Protein AF-A0A368UAN6-F1 (afdb_monomer_lite)

pLDDT: mean 83.15, std 18.66, range [43.62, 98.0]

Radius of gyration: 14.29 Å; chains: 1; bounding box: 34×26×38 Å

Structure (mmCIF, N/CA/C/O backbone):
data_AF-A0A368UAN6-F1
#
_entry.id   AF-A0A368UAN6-F1
#
loop_
_atom_site.group_PDB
_atom_site.id
_atom_site.type_symbol
_atom_site.label_atom_id
_atom_site.label_alt_id
_atom_site.label_comp_id
_atom_site.label_asym_id
_atom_site.label_entity_id
_atom_site.label_seq_id
_atom_site.pdbx_PDB_ins_code
_atom_site.Cartn_x
_atom_site.Cartn_y
_atom_site.Cartn_z
_atom_site.occupancy
_atom_site.B_iso_or_equiv
_atom_site.auth_seq_id
_atom_site.auth_comp_id
_atom_site.auth_asym_id
_atom_site.auth_atom_id
_atom_site.pdbx_PDB_model_num
ATOM 1 N N . MET A 1 1 ? 12.884 -21.296 -24.157 1.00 50.69 1 MET A N 1
ATOM 2 C CA . MET A 1 1 ? 13.129 -21.068 -22.724 1.00 50.69 1 MET A CA 1
ATOM 3 C C . MET A 1 1 ? 14.511 -20.481 -22.631 1.00 50.69 1 MET A C 1
ATOM 5 O O . MET A 1 1 ? 15.421 -21.175 -23.049 1.00 50.69 1 MET A O 1
ATOM 9 N N . ASP A 1 2 ? 14.600 -19.216 -22.229 1.00 43.62 2 ASP A N 1
ATOM 10 C CA . ASP A 1 2 ? 15.696 -18.663 -21.425 1.00 43.62 2 ASP A CA 1
ATOM 11 C C . ASP A 1 2 ? 15.313 -17.213 -21.085 1.00 43.62 2 ASP A C 1
ATOM 13 O O . ASP A 1 2 ? 15.583 -16.282 -21.834 1.00 43.62 2 ASP A O 1
ATOM 17 N N . TYR A 1 3 ? 14.537 -17.043 -20.013 1.00 44.03 3 TYR A N 1
ATOM 18 C CA . TYR A 1 3 ? 14.328 -15.740 -19.374 1.00 44.03 3 TYR A CA 1
ATOM 19 C C . TYR A 1 3 ? 15.265 -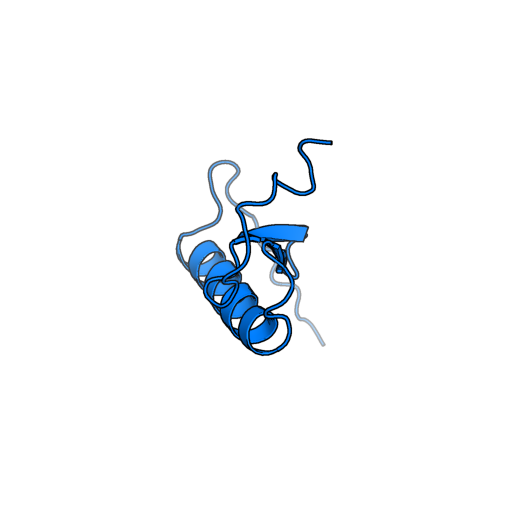15.716 -18.165 1.00 44.03 3 TYR A C 1
ATOM 21 O O . TYR A 1 3 ? 14.843 -15.891 -17.026 1.00 44.03 3 TYR A O 1
ATOM 29 N N . SER A 1 4 ? 16.565 -15.624 -18.433 1.00 56.47 4 SER A N 1
ATOM 30 C CA . SER A 1 4 ? 17.595 -15.410 -17.419 1.00 56.47 4 SER A CA 1
ATOM 31 C C . SER A 1 4 ? 18.259 -14.057 -17.660 1.00 56.47 4 SER A C 1
ATOM 33 O O . SER A 1 4 ? 19.467 -13.964 -17.864 1.00 56.47 4 SER A O 1
ATOM 35 N N . GLU A 1 5 ? 17.464 -12.989 -17.664 1.00 52.47 5 GLU A N 1
ATOM 36 C CA . GLU A 1 5 ? 18.021 -11.676 -17.352 1.00 52.47 5 GLU A CA 1
ATOM 37 C C . GLU A 1 5 ? 18.156 -11.606 -15.835 1.00 52.47 5 GLU A C 1
ATOM 39 O O . GLU A 1 5 ? 17.200 -11.400 -15.089 1.00 52.47 5 GLU A O 1
ATOM 44 N N . SER A 1 6 ? 19.374 -11.889 -15.382 1.00 46.81 6 SER A N 1
ATOM 45 C CA . SER A 1 6 ? 19.854 -11.566 -14.051 1.00 46.81 6 SER A CA 1
ATOM 46 C C . SER A 1 6 ? 19.710 -10.061 -13.845 1.00 46.81 6 SER A C 1
ATOM 48 O O . SER A 1 6 ? 20.510 -9.285 -14.371 1.00 46.81 6 SER A O 1
ATOM 50 N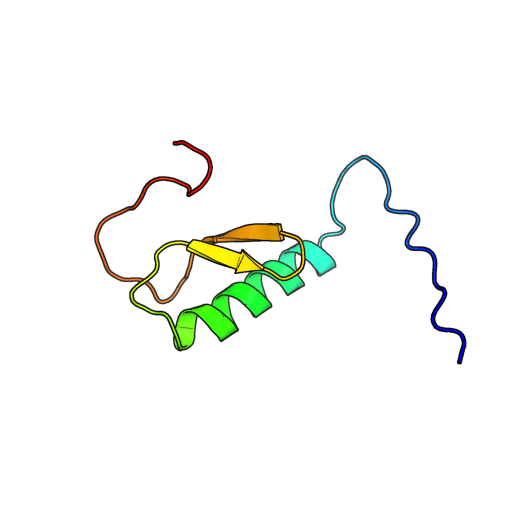 N . TYR A 1 7 ? 18.686 -9.651 -13.100 1.00 52.28 7 TYR A N 1
ATOM 51 C CA . TYR A 1 7 ? 18.602 -8.298 -12.568 1.00 52.28 7 TYR A CA 1
ATOM 52 C C . TYR A 1 7 ? 19.706 -8.144 -11.519 1.00 52.28 7 TYR A C 1
ATOM 54 O O . TYR A 1 7 ? 19.540 -8.490 -10.351 1.00 52.28 7 TYR A O 1
ATO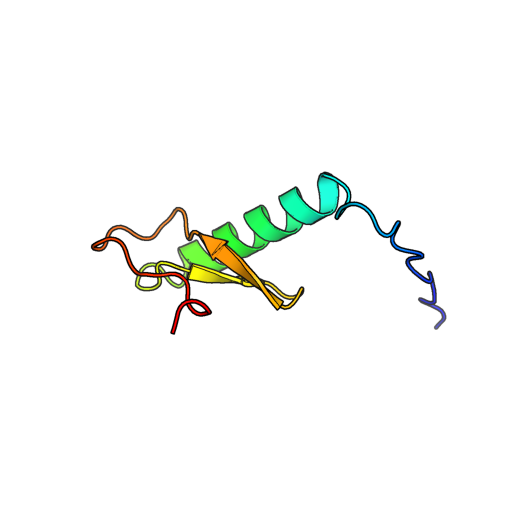M 62 N N . ASP A 1 8 ? 20.864 -7.671 -11.971 1.00 57.78 8 ASP A N 1
ATOM 63 C CA . ASP A 1 8 ? 21.901 -7.107 -11.115 1.00 57.78 8 ASP A CA 1
ATOM 64 C C . ASP A 1 8 ? 21.343 -5.778 -10.581 1.00 57.78 8 ASP A C 1
ATOM 66 O O . ASP A 1 8 ? 21.476 -4.719 -11.196 1.00 57.78 8 ASP A O 1
ATOM 70 N N . LEU A 1 9 ? 20.551 -5.872 -9.509 1.00 53.72 9 LEU A N 1
ATOM 71 C CA . LEU A 1 9 ? 19.944 -4.715 -8.865 1.00 53.72 9 LEU A CA 1
ATOM 72 C C . LEU A 1 9 ? 21.064 -3.893 -8.207 1.00 53.72 9 LEU A C 1
ATOM 74 O O . LEU A 1 9 ? 21.747 -4.415 -7.317 1.00 53.72 9 LEU A O 1
ATOM 78 N N . PRO A 1 10 ? 21.266 -2.619 -8.588 1.00 45.09 10 PRO A N 1
ATOM 79 C CA . PRO A 1 10 ? 22.175 -1.749 -7.859 1.00 45.09 10 PRO A CA 1
ATOM 80 C C . PRO A 1 10 ? 21.705 -1.630 -6.402 1.00 45.09 10 PRO A C 1
ATOM 82 O O . PRO A 1 10 ? 20.538 -1.356 -6.130 1.00 45.09 10 PRO A O 1
ATOM 85 N N . GLN A 1 11 ? 22.635 -1.835 -5.465 1.00 53.91 11 GLN A N 1
ATOM 86 C CA . GLN A 1 11 ? 22.427 -1.925 -4.008 1.00 53.91 11 GLN A CA 1
ATOM 87 C C . GLN A 1 11 ? 21.845 -0.654 -3.340 1.00 53.91 11 GLN A C 1
ATOM 89 O O . GLN A 1 11 ? 21.696 -0.639 -2.122 1.00 53.91 11 GLN A O 1
ATOM 94 N N . ASP A 1 12 ? 21.498 0.392 -4.098 1.00 54.56 12 ASP A N 1
ATOM 95 C CA . ASP A 1 12 ? 21.186 1.733 -3.574 1.00 54.56 12 ASP A CA 1
ATOM 96 C C . ASP A 1 12 ? 19.796 2.284 -3.933 1.00 54.56 12 ASP A C 1
ATOM 98 O O . ASP A 1 12 ? 19.469 3.422 -3.599 1.00 54.56 12 ASP A O 1
ATOM 102 N N . GLY A 1 13 ? 18.926 1.497 -4.556 1.00 54.28 13 GLY A N 1
ATOM 103 C CA . GLY A 1 13 ? 17.536 1.909 -4.712 1.00 54.28 13 GLY A CA 1
ATOM 104 C C . GLY A 1 13 ? 16.862 1.220 -5.872 1.00 54.28 13 GLY A C 1
ATOM 105 O O . GLY A 1 13 ? 17.409 1.138 -6.970 1.00 54.28 13 GLY A O 1
ATOM 106 N N . VAL A 1 14 ? 15.649 0.753 -5.610 1.00 57.31 14 VAL A N 1
ATOM 107 C CA . VAL A 1 14 ? 14.732 0.275 -6.633 1.00 57.31 14 VAL A CA 1
ATOM 108 C C . VAL A 1 14 ? 14.639 1.374 -7.715 1.00 57.31 14 VAL A C 1
ATOM 110 O O . VAL A 1 14 ? 14.261 2.500 -7.370 1.00 57.31 14 VAL A O 1
ATOM 113 N N . PRO A 1 15 ? 15.039 1.139 -8.985 1.00 58.16 15 PRO A N 1
ATOM 114 C CA . PRO A 1 15 ? 14.911 2.140 -10.040 1.00 58.16 15 PRO A CA 1
ATOM 115 C C . PRO A 1 15 ? 13.482 2.684 -10.057 1.00 58.16 15 PRO A C 1
ATOM 117 O O . PRO A 1 15 ? 12.523 1.947 -9.829 1.00 58.16 15 PRO A O 1
ATOM 120 N N . SER A 1 16 ? 13.329 3.984 -10.312 1.00 62.72 16 SER A N 1
ATOM 121 C CA . SER A 1 16 ? 12.048 4.702 -10.205 1.00 62.72 16 SER A CA 1
ATOM 122 C C . SER A 1 16 ? 10.877 3.990 -10.895 1.00 62.72 16 SER A C 1
ATOM 124 O O . SER A 1 16 ? 9.760 4.033 -10.392 1.00 62.72 16 SER A O 1
ATOM 126 N N . SER A 1 17 ? 11.155 3.259 -11.978 1.00 75.69 17 SER A N 1
ATOM 127 C CA . SER A 1 17 ? 10.189 2.448 -12.719 1.00 75.69 17 SER A CA 1
ATOM 128 C C . SER A 1 17 ? 9.587 1.297 -11.915 1.00 75.69 17 SER A C 1
ATOM 130 O O . SER A 1 17 ? 8.411 0.998 -12.053 1.00 75.69 17 SER A O 1
ATOM 132 N N . GLU A 1 18 ? 10.364 0.626 -11.072 1.00 80.06 18 GLU A N 1
ATOM 133 C CA . GLU A 1 18 ? 9.860 -0.478 -10.251 1.00 80.06 18 GLU A CA 1
ATOM 134 C C . GLU A 1 18 ? 9.008 0.046 -9.090 1.00 80.06 18 GLU A C 1
ATOM 136 O O . GLU A 1 18 ? 7.972 -0.536 -8.791 1.00 80.06 18 GLU A O 1
ATOM 141 N N . THR A 1 19 ? 9.365 1.197 -8.507 1.00 84.38 19 THR A N 1
ATOM 142 C CA . THR A 1 19 ? 8.499 1.870 -7.519 1.00 84.38 19 THR A CA 1
ATOM 143 C C . THR A 1 19 ? 7.162 2.283 -8.147 1.00 84.38 19 THR A C 1
ATOM 145 O O . THR A 1 19 ? 6.107 2.147 -7.531 1.00 84.38 19 THR A O 1
ATOM 148 N N . GLU A 1 20 ? 7.184 2.776 -9.387 1.00 87.19 20 GLU A N 1
ATOM 149 C CA . GLU A 1 20 ? 5.967 3.089 -10.145 1.00 87.19 20 GLU A CA 1
ATOM 150 C C . GLU A 1 20 ? 5.133 1.828 -10.413 1.00 87.19 20 GLU A C 1
ATOM 152 O O . GLU A 1 20 ? 3.930 1.833 -10.161 1.00 87.19 20 GLU A O 1
ATOM 157 N N . LEU A 1 21 ? 5.768 0.718 -10.810 1.00 90.31 21 LEU A N 1
ATOM 158 C CA . LEU A 1 21 ? 5.089 -0.568 -11.007 1.00 90.31 21 LEU A CA 1
ATOM 159 C C . LEU A 1 21 ? 4.457 -1.108 -9.716 1.00 90.31 21 LEU A C 1
ATOM 161 O O . LEU A 1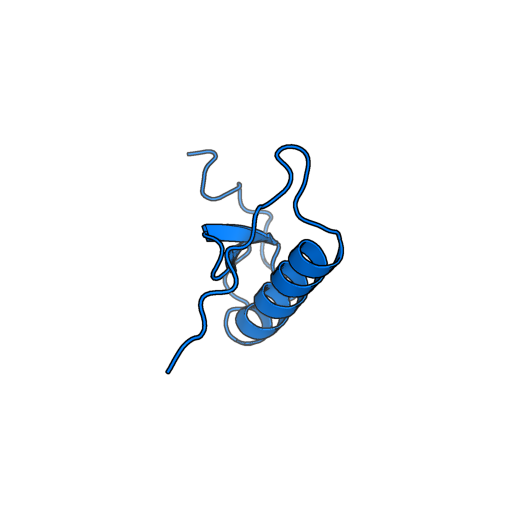 21 ? 3.343 -1.631 -9.756 1.00 90.31 21 LEU A O 1
ATOM 165 N N . MET A 1 22 ? 5.134 -0.969 -8.574 1.00 93.12 22 MET A N 1
ATOM 166 C CA . MET A 1 22 ? 4.602 -1.355 -7.262 1.00 93.12 22 MET A CA 1
ATOM 167 C C . MET A 1 22 ? 3.355 -0.539 -6.909 1.00 93.12 22 MET A C 1
ATOM 169 O O . MET A 1 22 ? 2.342 -1.113 -6.506 1.00 93.12 22 MET A O 1
ATOM 173 N N . ARG A 1 23 ? 3.388 0.782 -7.124 1.00 93.12 23 ARG A N 1
ATOM 174 C CA . ARG A 1 23 ? 2.238 1.670 -6.882 1.00 93.12 23 ARG A CA 1
ATOM 175 C C . ARG A 1 23 ? 1.067 1.372 -7.809 1.00 93.12 23 ARG A C 1
ATOM 177 O O . ARG A 1 23 ? -0.068 1.304 -7.339 1.00 93.12 23 ARG A O 1
ATOM 184 N N . ASP A 1 24 ? 1.326 1.144 -9.092 1.00 94.06 24 ASP A N 1
ATOM 185 C CA . ASP A 1 24 ? 0.292 0.778 -10.063 1.00 94.06 24 ASP A CA 1
ATOM 186 C C . ASP A 1 24 ? -0.346 -0.571 -9.709 1.00 94.06 24 ASP A C 1
ATOM 188 O O . ASP A 1 24 ? -1.573 -0.714 -9.720 1.00 94.06 24 ASP A O 1
ATOM 192 N N . GLN A 1 25 ? 0.468 -1.555 -9.314 1.00 94.38 25 GLN A N 1
ATOM 193 C CA . GLN A 1 25 ? -0.024 -2.847 -8.845 1.00 94.38 25 GLN A CA 1
ATOM 194 C C . GLN A 1 25 ? -0.868 -2.694 -7.571 1.00 94.38 25 GLN A C 1
ATOM 196 O O . GLN A 1 25 ? -1.953 -3.277 -7.475 1.00 94.38 25 GLN A O 1
ATOM 201 N N . ALA A 1 26 ? -0.406 -1.893 -6.609 1.00 96.81 26 ALA A N 1
ATOM 202 C CA . ALA A 1 26 ? -1.125 -1.619 -5.372 1.00 96.81 26 ALA A CA 1
ATOM 203 C C . ALA A 1 26 ? -2.466 -0.917 -5.626 1.00 96.81 26 ALA A C 1
ATOM 205 O O . ALA A 1 26 ? -3.469 -1.296 -5.021 1.00 96.81 26 ALA A O 1
ATOM 206 N N . ALA A 1 27 ? -2.521 0.034 -6.562 1.00 96.69 27 ALA A N 1
ATOM 207 C CA . ALA A 1 27 ? -3.757 0.690 -6.978 1.00 96.69 27 ALA A CA 1
ATOM 208 C C . ALA A 1 27 ? -4.737 -0.301 -7.630 1.00 96.69 27 ALA A C 1
ATOM 210 O O . ALA A 1 27 ? -5.893 -0.388 -7.213 1.00 96.69 27 ALA A O 1
ATOM 211 N N . TYR A 1 28 ? -4.267 -1.115 -8.581 1.00 97.06 28 TYR A N 1
ATOM 212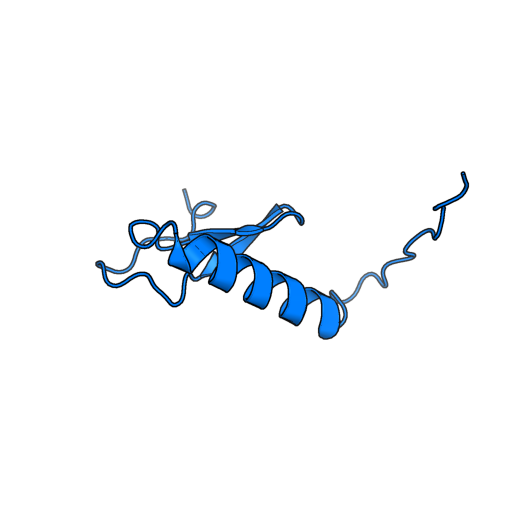 C CA . TYR A 1 28 ? -5.094 -2.113 -9.270 1.00 97.06 28 TYR A CA 1
ATOM 213 C C . TYR A 1 28 ? -5.706 -3.149 -8.312 1.00 97.06 28 TYR A C 1
ATOM 215 O O . TYR A 1 28 ? -6.893 -3.479 -8.394 1.00 97.06 28 TYR A O 1
ATOM 223 N N . ILE A 1 29 ? -4.914 -3.670 -7.370 1.00 97.25 29 ILE A N 1
ATOM 224 C CA . ILE A 1 29 ? -5.413 -4.602 -6.347 1.00 97.25 29 ILE A CA 1
ATOM 225 C C . ILE A 1 29 ? -6.306 -3.856 -5.344 1.00 97.25 29 ILE A C 1
ATOM 227 O O . ILE A 1 29 ? -7.338 -4.378 -4.911 1.00 97.25 29 ILE A O 1
ATOM 231 N N . GLY A 1 30 ? -5.916 -2.637 -4.974 1.00 97.25 30 GLY A N 1
ATOM 232 C CA . GLY A 1 30 ? -6.604 -1.783 -4.016 1.00 97.25 30 GLY A CA 1
ATOM 233 C C . GLY A 1 30 ? -8.020 -1.409 -4.440 1.00 97.25 30 GLY A C 1
ATOM 234 O O . GLY A 1 30 ? -8.910 -1.351 -3.589 1.00 97.25 30 GLY A O 1
ATOM 235 N N . GLU A 1 31 ? -8.269 -1.261 -5.745 1.00 97.75 31 GLU A N 1
ATOM 236 C CA . GLU A 1 31 ? -9.607 -1.034 -6.299 1.00 97.75 31 GLU A CA 1
ATOM 237 C C . GLU A 1 31 ? -10.590 -2.146 -5.897 1.00 97.75 31 GLU A C 1
ATOM 239 O O . GLU A 1 31 ? -11.756 -1.863 -5.597 1.00 97.75 31 GLU A O 1
ATOM 244 N N . GLN A 1 32 ? -10.102 -3.390 -5.840 1.00 97.62 32 GLN A N 1
ATOM 245 C CA . GLN A 1 32 ? -10.866 -4.591 -5.486 1.00 97.62 32 GLN A CA 1
ATOM 246 C C . GLN A 1 32 ? -10.885 -4.865 -3.972 1.00 97.62 32 GLN A C 1
ATOM 248 O O . GLN A 1 32 ? -11.748 -5.597 -3.492 1.00 97.62 32 GLN A O 1
ATOM 253 N N . ARG A 1 33 ? -9.945 -4.288 -3.213 1.00 96.19 33 ARG A N 1
ATOM 254 C CA . ARG A 1 33 ? -9.749 -4.507 -1.766 1.00 96.19 33 ARG A CA 1
ATOM 255 C C . ARG A 1 33 ? -9.795 -3.196 -0.981 1.00 96.19 33 ARG A C 1
ATOM 257 O O . ARG A 1 33 ? -8.865 -2.850 -0.254 1.00 96.19 33 ARG A O 1
ATOM 264 N N . ARG A 1 34 ? -10.887 -2.444 -1.141 1.00 96.94 34 ARG A N 1
ATOM 265 C CA . ARG A 1 34 ? -11.075 -1.104 -0.540 1.00 96.94 34 ARG A CA 1
ATOM 266 C C . ARG A 1 34 ? -11.210 -1.104 0.984 1.00 96.94 34 ARG A C 1
ATOM 268 O O . ARG A 1 34 ? -11.219 -0.042 1.595 1.00 96.94 34 ARG A O 1
ATOM 275 N N . ASP A 1 35 ? -11.331 -2.279 1.590 1.00 97.12 35 ASP A N 1
ATOM 276 C CA . ASP A 1 35 ? -11.346 -2.512 3.033 1.00 97.12 35 ASP A CA 1
ATOM 277 C C . ASP A 1 35 ? -9.938 -2.563 3.651 1.00 97.12 35 ASP A C 1
ATOM 279 O O . ASP A 1 35 ? -9.808 -2.548 4.873 1.00 97.12 35 ASP A O 1
ATOM 283 N N . ARG A 1 36 ? -8.877 -2.595 2.832 1.00 96.81 36 ARG A N 1
ATOM 284 C CA . ARG A 1 36 ? -7.486 -2.690 3.293 1.00 96.81 36 ARG A CA 1
ATOM 285 C C . ARG A 1 36 ? -6.721 -1.398 3.054 1.00 96.81 36 ARG A C 1
ATOM 287 O O . ARG A 1 36 ? -6.632 -0.953 1.914 1.00 96.81 36 ARG A O 1
ATOM 294 N N . ALA A 1 37 ? -6.115 -0.855 4.109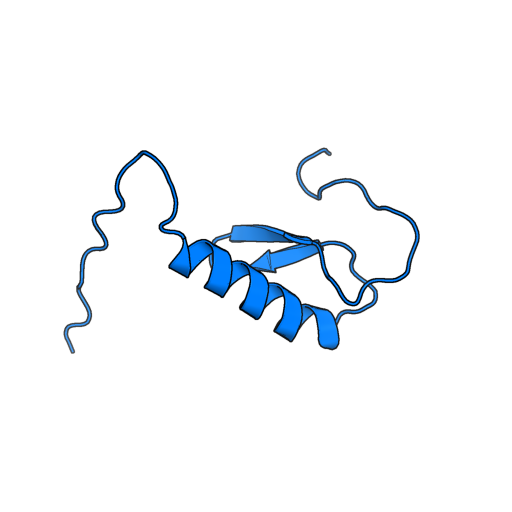 1.00 97.69 37 ALA A N 1
ATOM 295 C CA . ALA A 1 37 ? -5.271 0.341 4.041 1.00 97.69 37 ALA A CA 1
ATOM 296 C C . ALA A 1 37 ? -3.923 0.106 3.338 1.00 97.69 37 ALA A C 1
ATOM 298 O O . ALA A 1 37 ? -3.371 1.038 2.761 1.00 97.69 37 ALA A O 1
ATOM 299 N N . TRP A 1 38 ? -3.427 -1.135 3.357 1.00 97.75 38 TRP A N 1
ATOM 300 C CA . TRP A 1 38 ? -2.130 -1.533 2.808 1.00 97.75 38 TRP A CA 1
ATOM 301 C C . TRP A 1 38 ? -2.286 -2.720 1.858 1.00 97.75 38 TRP A C 1
ATOM 303 O O . TRP A 1 38 ? -3.031 -3.666 2.148 1.00 97.75 38 TRP A O 1
ATOM 313 N N . ILE A 1 39 ? -1.576 -2.679 0.733 1.00 97.75 39 ILE A N 1
ATOM 314 C CA . ILE A 1 39 ? -1.518 -3.752 -0.260 1.00 97.75 39 ILE A CA 1
ATOM 315 C C . ILE A 1 39 ? -0.079 -4.248 -0.363 1.00 97.75 39 ILE A C 1
ATOM 317 O O . ILE A 1 39 ? 0.828 -3.474 -0.642 1.00 97.75 39 ILE A O 1
ATOM 321 N N . SER A 1 40 ? 0.110 -5.551 -0.163 1.00 96.19 40 SER A N 1
ATOM 322 C CA . SER A 1 40 ? 1.376 -6.219 -0.457 1.00 96.19 40 SER A CA 1
ATOM 323 C C . SER A 1 40 ? 1.462 -6.463 -1.964 1.00 96.19 40 SER A C 1
ATOM 325 O O . SER A 1 40 ? 0.536 -7.010 -2.578 1.00 96.19 40 SER A O 1
ATOM 327 N N . THR A 1 41 ? 2.552 -5.985 -2.549 1.00 92.38 41 THR A N 1
ATOM 328 C CA . THR A 1 41 ? 2.912 -6.143 -3.961 1.00 92.38 41 THR A CA 1
ATOM 329 C C . THR A 1 41 ? 3.644 -7.469 -4.183 1.00 92.38 41 THR A C 1
ATOM 331 O O . THR A 1 41 ? 4.044 -8.146 -3.238 1.00 92.38 41 THR A O 1
ATOM 334 N N . SER A 1 42 ? 3.869 -7.861 -5.440 1.00 90.81 42 SER A N 1
ATOM 335 C CA . SER A 1 42 ? 4.630 -9.083 -5.754 1.00 90.81 42 SER A CA 1
ATOM 336 C C . SER A 1 42 ? 6.113 -9.022 -5.369 1.00 90.81 42 SER A C 1
ATOM 338 O O . SER A 1 42 ? 6.773 -10.056 -5.391 1.00 90.81 42 SER A O 1
ATOM 340 N N . TRP A 1 43 ? 6.624 -7.843 -5.009 1.00 88.62 43 TRP A N 1
ATOM 341 C CA . TRP A 1 43 ? 7.986 -7.640 -4.508 1.00 88.62 43 TRP A CA 1
ATOM 342 C C . TRP A 1 43 ? 8.084 -7.749 -2.982 1.00 88.62 43 TRP A C 1
ATOM 344 O O . TRP A 1 43 ? 9.108 -7.383 -2.419 1.00 88.62 43 TRP A O 1
ATOM 354 N N . ASP A 1 44 ? 7.028 -8.234 -2.319 1.00 90.56 44 ASP A N 1
ATOM 355 C CA . ASP A 1 44 ? 6.943 -8.315 -0.855 1.00 90.56 44 ASP A CA 1
ATOM 356 C C . ASP A 1 44 ? 7.083 -6.942 -0.170 1.00 90.56 44 ASP A C 1
ATOM 358 O O . ASP A 1 44 ? 7.555 -6.819 0.952 1.00 90.56 44 ASP A O 1
ATOM 362 N N . ILE A 1 45 ? 6.658 -5.884 -0.870 1.00 90.75 45 ILE A N 1
ATOM 363 C CA . ILE A 1 45 ? 6.637 -4.505 -0.374 1.00 90.75 45 ILE A CA 1
ATOM 364 C C . ILE A 1 45 ? 5.189 -4.090 -0.139 1.00 90.75 45 ILE A C 1
ATOM 366 O O . ILE A 1 45 ? 4.319 -4.326 -0.987 1.00 90.75 45 ILE A O 1
ATOM 370 N N . TRP A 1 46 ? 4.940 -3.454 1.002 1.00 95.12 46 TRP A N 1
ATOM 371 C CA . TRP A 1 46 ? 3.651 -2.872 1.353 1.00 95.12 46 TRP A CA 1
ATOM 372 C C . TRP A 1 46 ? 3.532 -1.441 0.829 1.00 95.12 46 TRP A C 1
ATOM 374 O O . TRP A 1 46 ? 4.284 -0.554 1.215 1.00 95.12 46 TRP A O 1
ATOM 384 N N . GLU A 1 47 ? 2.530 -1.206 -0.013 1.00 96.19 47 GLU A N 1
ATOM 385 C CA . GLU A 1 47 ? 2.182 0.119 -0.526 1.00 96.19 47 GLU A CA 1
ATOM 386 C C . GLU A 1 47 ? 0.815 0.565 0.028 1.00 96.19 47 GLU A C 1
ATOM 388 O O . GLU A 1 47 ? -0.081 -0.267 0.247 1.00 96.19 47 GLU A O 1
ATOM 393 N N . PRO A 1 48 ? 0.612 1.872 0.265 1.00 96.81 48 PRO A N 1
ATOM 394 C CA . PRO A 1 48 ? -0.670 2.396 0.715 1.00 96.81 48 PRO A CA 1
ATOM 395 C C . PRO A 1 48 ? -1.742 2.224 -0.368 1.00 96.81 48 PRO A C 1
ATOM 397 O O . PRO A 1 48 ? -1.511 2.481 -1.548 1.00 96.81 48 PRO A O 1
ATOM 400 N N . ASN A 1 49 ? -2.950 1.830 0.035 1.00 97.69 49 ASN A N 1
ATOM 401 C CA . ASN A 1 49 ? -4.077 1.688 -0.882 1.00 97.69 49 ASN A CA 1
ATOM 402 C C . ASN A 1 49 ? -4.754 3.050 -1.141 1.00 97.69 49 ASN A C 1
ATOM 404 O O . ASN A 1 49 ? -5.422 3.564 -0.238 1.00 97.69 49 ASN A O 1
ATOM 408 N N . PRO A 1 50 ? -4.705 3.610 -2.366 1.00 97.38 50 PRO A N 1
ATOM 409 C CA . PRO A 1 50 ? -5.351 4.890 -2.669 1.00 97.38 50 PRO A CA 1
ATOM 410 C C . PRO A 1 50 ? -6.888 4.828 -2.643 1.00 97.38 50 PRO A C 1
ATOM 412 O O . PRO A 1 50 ? -7.549 5.865 -2.624 1.00 97.38 50 PRO A O 1
ATOM 415 N N . HIS A 1 51 ? -7.481 3.630 -2.646 1.00 97.44 51 HIS A N 1
ATOM 416 C CA . HIS A 1 51 ? -8.932 3.432 -2.630 1.00 97.44 51 HIS A CA 1
ATOM 417 C C . HIS A 1 51 ? -9.508 3.180 -1.232 1.00 97.44 51 HIS A C 1
ATOM 419 O O . HIS A 1 51 ? -10.732 3.100 -1.085 1.00 97.44 51 HIS A O 1
ATOM 425 N N . TYR A 1 52 ? -8.658 3.047 -0.213 1.00 98.00 52 TYR A N 1
ATOM 426 C CA . TYR A 1 52 ? -9.090 2.866 1.167 1.00 98.00 52 TYR A CA 1
ATOM 427 C C . TYR A 1 52 ? -9.578 4.191 1.767 1.00 98.00 52 TYR A C 1
ATOM 429 O O . TYR A 1 52 ? -8.920 5.221 1.652 1.00 98.00 52 TYR A O 1
ATOM 437 N N . GLN A 1 53 ? -10.742 4.165 2.420 1.00 97.50 53 GLN A N 1
ATOM 438 C CA . GLN A 1 53 ? -11.385 5.357 3.007 1.00 97.50 53 GLN A CA 1
ATOM 439 C C . GLN A 1 53 ? -11.659 5.215 4.511 1.00 97.50 53 GLN A C 1
ATOM 441 O O . GLN A 1 53 ? -12.348 6.046 5.102 1.00 97.50 53 GLN A O 1
ATOM 446 N N . GLY A 1 54 ? -11.170 4.143 5.136 1.00 95.81 54 GLY A N 1
ATOM 447 C CA . GLY A 1 54 ? -11.336 3.933 6.570 1.00 95.81 54 GLY A CA 1
ATOM 448 C C . GLY A 1 54 ? -10.362 4.768 7.412 1.00 95.81 54 GLY A C 1
ATOM 449 O O . GLY A 1 54 ? -9.559 5.539 6.881 1.00 95.81 54 GLY A O 1
ATOM 450 N N . PRO A 1 55 ? -10.396 4.608 8.746 1.00 97.19 55 PRO A N 1
ATOM 451 C CA . PRO A 1 55 ? -9.433 5.245 9.639 1.00 97.19 55 PRO A CA 1
ATOM 452 C C . PRO A 1 55 ? -7.995 4.828 9.296 1.00 97.19 55 PRO A C 1
ATOM 454 O O . PRO A 1 55 ? -7.801 3.676 8.886 1.00 97.19 55 PRO A O 1
ATOM 457 N N . PRO A 1 56 ? -6.988 5.692 9.528 1.00 94.56 56 PRO A N 1
ATOM 458 C CA . PRO A 1 56 ? -5.583 5.323 9.378 1.00 94.56 56 PRO A CA 1
ATOM 459 C C . PRO A 1 56 ? -5.276 4.011 10.106 1.00 94.56 56 PRO A C 1
ATOM 461 O O . PRO A 1 56 ? -5.688 3.826 11.252 1.00 94.56 56 PRO A O 1
ATOM 464 N N . GLN A 1 57 ? -4.594 3.095 9.425 1.00 96.19 57 GLN A N 1
ATOM 465 C CA . GLN A 1 57 ? -4.121 1.833 9.996 1.00 96.19 57 GLN A CA 1
ATOM 466 C C . GLN A 1 57 ? -2.589 1.876 10.069 1.00 96.19 57 GLN A C 1
ATOM 468 O O . GLN A 1 57 ? -1.977 2.438 9.156 1.00 96.19 57 GLN A O 1
ATOM 473 N N . PRO A 1 58 ? -1.965 1.304 11.113 1.00 95.31 58 PRO A N 1
ATOM 474 C CA . PRO A 1 58 ? -0.506 1.205 11.191 1.00 95.31 58 PRO A CA 1
ATOM 475 C C . PRO A 1 58 ? 0.043 0.346 10.045 1.00 95.31 58 PRO A C 1
ATOM 477 O O . PRO A 1 58 ? -0.708 -0.411 9.419 1.00 95.31 58 PRO A O 1
ATOM 480 N N . HIS A 1 59 ? 1.338 0.477 9.760 1.00 94.19 59 HIS A N 1
ATOM 481 C CA . HIS A 1 59 ? 1.981 -0.364 8.759 1.00 94.19 59 HIS A CA 1
ATOM 482 C C . HIS A 1 59 ? 1.940 -1.837 9.213 1.00 94.19 59 HIS A C 1
ATOM 484 O O . HIS A 1 59 ? 2.128 -2.101 10.402 1.00 94.19 59 HIS A O 1
ATOM 490 N N . PRO A 1 60 ? 1.708 -2.817 8.316 1.00 92.75 60 PRO A N 1
ATOM 491 C CA . PRO A 1 60 ? 1.612 -4.230 8.699 1.00 92.75 60 PRO A CA 1
ATOM 492 C C . PRO A 1 60 ? 2.867 -4.810 9.363 1.00 92.75 60 PRO A C 1
ATOM 494 O O . PRO A 1 60 ? 2.778 -5.849 10.008 1.00 92.75 60 PRO A O 1
ATOM 497 N N . GLU A 1 61 ? 4.013 -4.148 9.221 1.00 91.81 61 GLU A N 1
ATOM 498 C CA . GLU A 1 61 ? 5.295 -4.561 9.811 1.00 91.81 61 GLU A CA 1
ATOM 499 C C . GLU A 1 61 ? 5.666 -3.782 11.084 1.00 91.81 61 GLU A C 1
ATOM 501 O O . GLU A 1 61 ? 6.677 -4.086 11.706 1.00 91.81 61 GLU A O 1
ATOM 506 N N . ASP A 1 62 ? 4.847 -2.812 11.504 1.00 89.94 62 ASP A N 1
ATOM 507 C CA . ASP A 1 62 ? 5.067 -2.042 12.741 1.00 89.94 62 ASP A CA 1
ATOM 508 C C . ASP A 1 62 ? 4.573 -2.783 14.012 1.00 89.94 62 ASP A C 1
ATOM 510 O O . ASP A 1 62 ? 4.502 -2.181 15.088 1.00 89.94 62 ASP A O 1
ATOM 514 N N . TYR A 1 63 ? 4.184 -4.060 13.896 1.00 68.56 63 TYR A N 1
ATOM 515 C CA . TYR A 1 63 ? 3.566 -4.873 14.957 1.00 68.56 63 TYR A CA 1
ATOM 516 C C . TYR A 1 63 ? 4.546 -5.769 15.723 1.00 68.56 63 TYR A C 1
ATOM 518 O O . TYR A 1 63 ? 5.455 -6.356 15.096 1.00 68.56 63 TYR A O 1
#

Organism: NCBI:txid2282306

Sequence (63 aa):
MDYSESYDLPQDGVPSSETELMRDQAAYIGEQRRDRAWISTSWDIWEPNPHYQGPPQPHPEDY

Secondary structure (DSSP, 8-state):
----------TT---HHHHHHHHHHHHHHHHH-TT-SEEE-TTS-EEE-TT--SS----TT--

Foldseek 3Di:
DDPPPPPPDDPPDDPPVVVVVQVVQLAVVLVVVLVDQWDQGPVRDIDGHPSHDDDDDDDPPVD